Protein AF-A0A2G9T7V2-F1 (afdb_monomer_lite)

InterPro domains:
  IPR035940 CAP superfamily [G3DSA:3.40.33.10] (17-76)
  IPR035940 CAP superfamily [SSF55797] (8-76)

Structure (mmCIF, N/CA/C/O backbone):
data_AF-A0A2G9T7V2-F1
#
_entry.id   AF-A0A2G9T7V2-F1
#
loop_
_atom_site.group_PDB
_atom_site.id
_atom_site.type_symbol
_atom_site.label_atom_id
_atom_site.label_alt_id
_atom_site.label_comp_id
_atom_site.label_asym_id
_atom_site.label_entity_id
_atom_site.label_seq_id
_atom_site.pdbx_PDB_ins_code
_atom_site.Cartn_x
_atom_site.Cartn_y
_atom_site.Cartn_z
_atom_site.occupancy
_atom_site.B_iso_or_equiv
_atom_site.auth_seq_id
_atom_site.auth_comp_id
_atom_site.auth_asym_id
_atom_site.auth_atom_id
_atom_site.pdbx_PDB_model_num
ATOM 1 N N . MET A 1 1 ? 14.477 -45.465 -6.610 1.00 60.31 1 MET A N 1
ATOM 2 C CA . MET A 1 1 ? 13.573 -44.832 -5.619 1.00 60.31 1 MET A CA 1
ATOM 3 C C . MET A 1 1 ? 14.255 -43.659 -4.920 1.00 60.31 1 MET A C 1
ATOM 5 O O . MET A 1 1 ? 13.719 -42.565 -4.964 1.00 60.31 1 MET A O 1
ATOM 9 N N . LEU A 1 2 ? 15.456 -43.825 -4.350 1.00 57.16 2 LEU A N 1
ATOM 10 C CA . LEU A 1 2 ? 16.189 -42.712 -3.719 1.00 57.16 2 LEU A CA 1
ATOM 11 C C . LEU A 1 2 ? 16.631 -41.626 -4.727 1.00 57.16 2 LEU A C 1
ATOM 13 O O . LEU A 1 2 ? 16.515 -40.440 -4.452 1.00 57.16 2 LEU A O 1
ATOM 17 N N . THR A 1 3 ? 17.044 -42.033 -5.930 1.00 58.19 3 THR A N 1
ATOM 18 C CA . THR A 1 3 ? 17.514 -41.150 -7.018 1.00 58.19 3 THR A CA 1
ATOM 19 C C . THR A 1 3 ? 16.413 -40.342 -7.707 1.00 58.19 3 THR A C 1
ATOM 21 O O . THR A 1 3 ? 16.667 -39.272 -8.246 1.00 58.19 3 THR A O 1
ATOM 24 N N . THR A 1 4 ? 15.178 -40.842 -7.702 1.00 59.56 4 THR A N 1
ATO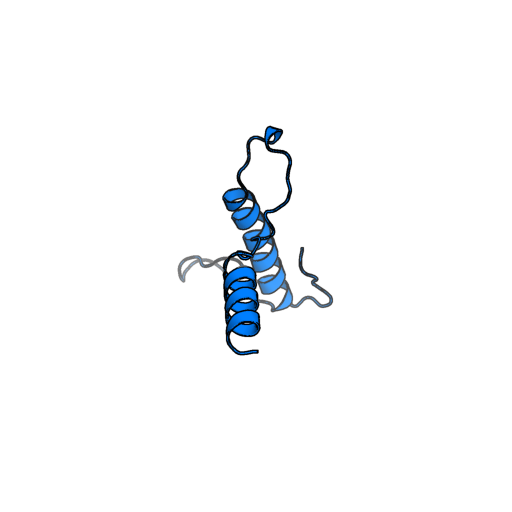M 25 C CA . THR A 1 4 ? 14.018 -40.146 -8.279 1.00 59.56 4 THR A CA 1
ATOM 26 C C . THR A 1 4 ? 13.490 -39.079 -7.327 1.00 59.56 4 THR A C 1
ATOM 28 O O . THR A 1 4 ? 13.069 -38.012 -7.765 1.00 59.56 4 THR A O 1
ATOM 31 N N . VAL A 1 5 ? 13.559 -39.344 -6.018 1.00 65.06 5 VAL A N 1
ATOM 32 C CA . VAL A 1 5 ? 13.160 -38.389 -4.976 1.00 65.06 5 VAL A CA 1
ATOM 33 C C . VAL A 1 5 ? 14.132 -37.210 -4.925 1.00 65.06 5 VAL A C 1
ATOM 35 O O . VAL A 1 5 ? 13.695 -36.065 -4.858 1.00 65.06 5 VAL A O 1
ATOM 38 N N . THR A 1 6 ? 15.440 -37.455 -5.041 1.00 64.50 6 THR A N 1
ATOM 39 C CA . THR A 1 6 ? 16.442 -36.378 -5.063 1.00 64.50 6 THR A CA 1
ATOM 40 C C . THR A 1 6 ? 16.298 -35.462 -6.278 1.00 64.50 6 THR A C 1
ATOM 42 O O . THR A 1 6 ? 16.404 -34.248 -6.129 1.00 64.50 6 THR A O 1
ATOM 45 N N . PHE A 1 7 ? 15.993 -36.009 -7.460 1.00 65.00 7 PHE A N 1
ATOM 46 C CA . PHE A 1 7 ? 15.783 -35.220 -8.680 1.00 65.00 7 PHE A CA 1
ATOM 47 C C . PHE A 1 7 ? 14.534 -34.328 -8.594 1.00 65.00 7 PHE A C 1
ATOM 49 O O . PHE A 1 7 ? 14.569 -33.170 -9.003 1.00 65.00 7 PHE A O 1
ATOM 56 N N . ALA A 1 8 ? 13.446 -34.841 -8.008 1.00 63.59 8 ALA A N 1
ATOM 57 C CA . ALA A 1 8 ? 12.215 -34.081 -7.792 1.00 63.59 8 ALA A CA 1
ATOM 58 C C . ALA A 1 8 ? 12.399 -32.942 -6.772 1.00 63.59 8 ALA A C 1
ATOM 60 O O . ALA A 1 8 ? 11.896 -31.840 -6.983 1.00 63.59 8 ALA A O 1
ATOM 61 N N . VAL A 1 9 ? 13.159 -33.182 -5.698 1.00 65.38 9 VAL A N 1
ATOM 62 C CA . VAL A 1 9 ? 13.492 -32.154 -4.697 1.00 65.38 9 VAL A CA 1
ATOM 63 C C . VAL A 1 9 ? 14.378 -31.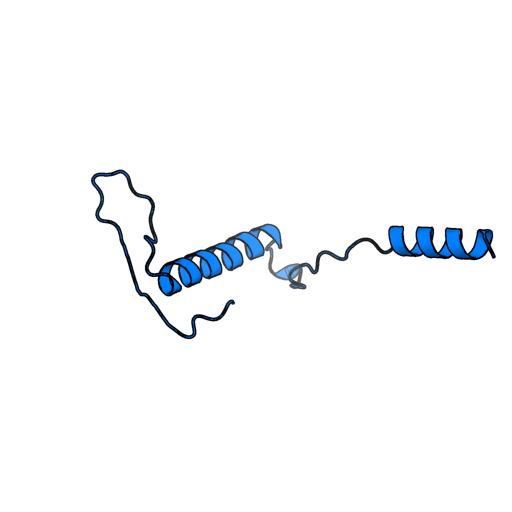066 -5.306 1.00 65.38 9 VAL A C 1
ATOM 65 O O . VAL A 1 9 ? 14.097 -29.885 -5.118 1.00 65.38 9 VAL A O 1
ATOM 68 N N . LEU A 1 10 ? 15.389 -31.441 -6.098 1.00 60.12 10 LEU A N 1
ATOM 69 C CA . LEU A 1 10 ? 16.219 -30.490 -6.845 1.00 60.12 10 LEU A CA 1
ATOM 70 C C . LEU A 1 10 ? 15.380 -29.642 -7.808 1.00 60.12 10 LEU A C 1
ATOM 72 O O . LEU A 1 10 ? 15.509 -28.425 -7.780 1.00 60.12 10 LEU A O 1
ATOM 76 N N . LEU A 1 11 ? 14.477 -30.244 -8.590 1.00 60.38 11 LEU A N 1
ATOM 77 C CA . LEU A 1 11 ? 13.601 -29.513 -9.515 1.00 60.38 11 LEU A CA 1
ATOM 78 C C . LEU A 1 11 ? 12.673 -28.523 -8.786 1.00 60.38 11 LEU A C 1
ATOM 80 O O . LEU A 1 11 ? 12.526 -27.389 -9.234 1.00 60.38 11 LEU A O 1
ATOM 84 N N . ALA A 1 12 ? 12.114 -28.909 -7.635 1.00 60.66 12 ALA A N 1
ATOM 85 C CA . ALA A 1 12 ? 11.294 -28.027 -6.801 1.00 60.66 12 ALA A CA 1
ATOM 86 C C . ALA A 1 12 ? 12.092 -26.861 -6.180 1.00 60.66 12 ALA A C 1
ATOM 88 O O . ALA A 1 12 ? 11.545 -25.776 -6.006 1.00 60.66 12 ALA A O 1
ATOM 89 N N . LEU A 1 13 ? 13.385 -27.057 -5.895 1.00 55.59 13 LEU A N 1
ATOM 90 C CA . LEU A 1 13 ? 14.306 -25.998 -5.458 1.00 55.59 13 LEU A CA 1
ATOM 91 C C . LEU A 1 13 ? 14.698 -25.042 -6.604 1.00 55.59 13 LEU A C 1
ATOM 93 O O . LEU A 1 13 ? 14.959 -23.870 -6.336 1.00 55.59 13 LEU A O 1
ATOM 97 N N . VAL A 1 14 ? 14.723 -25.505 -7.867 1.00 55.31 14 VAL A N 1
ATOM 98 C CA . VAL A 1 14 ? 15.006 -24.654 -9.049 1.00 55.31 14 VAL A CA 1
ATOM 99 C C . VAL A 1 14 ? 13.763 -23.901 -9.539 1.00 55.31 14 VAL A C 1
ATOM 101 O O . VAL A 1 14 ? 13.901 -22.838 -10.149 1.00 55.31 14 VAL A O 1
ATOM 104 N N . CYS A 1 15 ? 12.552 -24.382 -9.226 1.00 48.59 15 CYS A N 1
ATOM 105 C CA . CYS A 1 15 ? 11.296 -23.630 -9.342 1.00 48.59 15 CYS A CA 1
ATOM 106 C C . CYS A 1 15 ? 11.251 -22.508 -8.295 1.00 48.59 15 CYS A C 1
ATOM 108 O O . CYS A 1 15 ? 10.438 -22.485 -7.374 1.00 48.59 15 CYS A O 1
ATOM 110 N N . SER A 1 16 ? 12.190 -21.582 -8.445 1.00 49.28 16 SER A N 1
ATOM 111 C CA . SER A 1 16 ? 12.320 -20.361 -7.682 1.00 49.28 16 SER A CA 1
ATOM 112 C C . SER A 1 16 ? 10.964 -19.689 -7.629 1.00 49.28 16 SER A C 1
ATOM 114 O O . SER A 1 16 ? 10.349 -19.458 -8.668 1.00 49.28 16 SER A O 1
ATOM 116 N N . HIS A 1 17 ? 10.524 -19.409 -6.405 1.00 53.38 17 HIS A N 1
ATOM 117 C CA . HIS A 1 17 ? 9.492 -18.450 -6.061 1.00 53.38 17 HIS A CA 1
ATOM 118 C C . HIS A 1 17 ? 9.435 -17.353 -7.126 1.00 53.38 17 HIS A C 1
ATOM 120 O O . HIS A 1 17 ? 10.253 -16.431 -7.125 1.00 53.38 17 HIS A O 1
ATOM 126 N N . ALA A 1 18 ? 8.490 -17.472 -8.059 1.00 52.38 18 ALA A N 1
ATOM 127 C CA . ALA A 1 18 ? 8.077 -16.330 -8.835 1.00 52.38 18 ALA A CA 1
ATOM 128 C C . ALA A 1 18 ? 7.519 -15.381 -7.780 1.00 52.38 18 ALA A C 1
ATOM 130 O O . ALA A 1 18 ? 6.407 -15.575 -7.287 1.00 52.38 18 ALA A O 1
ATOM 131 N N . ASN A 1 19 ? 8.328 -14.409 -7.352 1.00 55.88 19 ASN A N 1
ATOM 132 C CA . ASN A 1 19 ? 7.766 -13.198 -6.794 1.00 55.88 19 ASN A CA 1
ATOM 133 C C . ASN A 1 19 ? 6.763 -12.781 -7.860 1.00 55.88 19 ASN A C 1
ATOM 135 O O . ASN A 1 19 ? 7.158 -12.542 -9.001 1.00 55.88 19 ASN A O 1
ATOM 139 N N . ALA A 1 20 ? 5.472 -12.877 -7.547 1.00 58.81 20 ALA A N 1
ATOM 140 C CA . ALA A 1 20 ? 4.448 -12.360 -8.424 1.00 58.81 20 ALA A CA 1
ATOM 141 C C . ALA A 1 20 ? 4.667 -10.848 -8.423 1.00 58.81 20 ALA A C 1
ATOM 143 O O . ALA A 1 20 ? 4.137 -10.118 -7.587 1.00 58.81 20 ALA A O 1
ATOM 144 N N . ASP A 1 21 ? 5.568 -10.420 -9.299 1.00 73.06 21 ASP A N 1
ATOM 145 C CA . ASP A 1 21 ? 5.752 -9.054 -9.728 1.00 73.06 21 ASP A CA 1
ATOM 146 C C . ASP A 1 21 ? 4.369 -8.499 -10.098 1.00 73.06 21 ASP A C 1
ATOM 148 O O . ASP A 1 21 ? 3.427 -9.239 -10.392 1.00 73.06 21 ASP A O 1
ATOM 152 N N . PHE A 1 22 ? 4.209 -7.182 -10.123 1.00 89.25 22 PHE A N 1
ATOM 153 C CA . PHE A 1 22 ? 2.929 -6.533 -10.426 1.00 89.25 22 PHE A CA 1
ATOM 154 C C . PHE A 1 22 ? 2.458 -6.783 -11.875 1.00 89.25 22 PHE A C 1
ATOM 156 O O . PHE A 1 22 ? 1.472 -6.185 -12.306 1.00 89.25 22 PHE A O 1
ATOM 163 N N . CYS A 1 23 ? 3.174 -7.616 -12.645 1.00 90.81 23 CYS A N 1
ATOM 164 C CA . CYS A 1 23 ? 2.895 -8.018 -14.026 1.00 90.81 23 CYS A CA 1
ATOM 165 C C . CYS A 1 23 ? 2.599 -6.835 -14.959 1.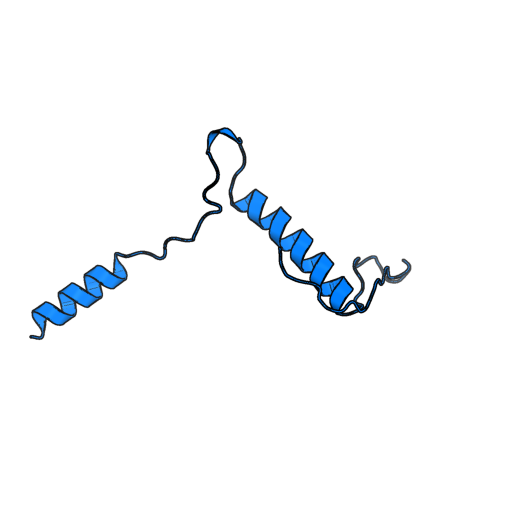00 90.81 23 CYS A C 1
ATOM 167 O O . CYS A 1 23 ? 1.863 -6.952 -15.938 1.00 90.81 23 CYS A O 1
ATOM 169 N N . CYS A 1 24 ? 3.165 -5.672 -14.651 1.00 90.94 24 CYS A N 1
ATOM 170 C CA . CYS A 1 24 ? 2.901 -4.448 -15.379 1.00 90.94 24 CYS A CA 1
ATOM 171 C C . CYS A 1 24 ? 3.802 -4.339 -16.620 1.00 90.94 24 CYS A C 1
ATOM 173 O O . CYS A 1 24 ? 4.976 -4.718 -16.560 1.00 90.94 24 CYS A O 1
ATOM 175 N N . PRO A 1 25 ? 3.310 -3.753 -17.730 1.00 92.81 25 PRO A N 1
ATOM 176 C CA . PRO A 1 25 ? 4.139 -3.493 -18.899 1.00 92.81 25 PRO A CA 1
ATOM 177 C C . PRO A 1 25 ? 5.374 -2.655 -18.554 1.00 92.81 25 PRO A C 1
ATOM 179 O O . PRO A 1 25 ? 5.288 -1.638 -17.858 1.00 92.81 25 PRO A O 1
ATOM 182 N N . LYS A 1 26 ? 6.529 -3.045 -19.105 1.00 84.94 26 LYS A N 1
ATOM 183 C CA . LYS A 1 26 ? 7.801 -2.329 -18.906 1.00 84.94 26 LYS A CA 1
ATOM 184 C C . LYS A 1 26 ? 7.795 -0.916 -19.506 1.00 84.94 26 LYS A C 1
ATOM 186 O O . LYS A 1 26 ? 8.573 -0.072 -19.080 1.00 84.94 26 LYS A O 1
ATOM 191 N N . THR A 1 27 ? 6.891 -0.639 -20.446 1.00 93.62 27 THR A N 1
ATOM 192 C CA . THR A 1 27 ? 6.709 0.674 -21.090 1.00 93.62 27 THR A CA 1
ATOM 193 C C . THR A 1 27 ? 6.157 1.748 -20.155 1.00 93.62 27 THR A C 1
ATOM 195 O O . THR A 1 27 ? 6.222 2.926 -20.485 1.00 93.62 27 THR A O 1
ATOM 198 N N . LEU A 1 28 ? 5.645 1.369 -18.980 1.00 93.62 28 LEU A N 1
ATOM 199 C CA . LEU A 1 28 ? 5.120 2.311 -17.988 1.00 93.62 28 LEU A CA 1
ATOM 200 C C . LEU A 1 28 ? 6.215 3.065 -17.216 1.00 93.62 28 LEU A C 1
ATOM 202 O O . LEU A 1 28 ? 5.885 3.843 -16.327 1.00 93.62 28 LEU A O 1
ATOM 206 N N . SER A 1 29 ? 7.498 2.817 -17.510 1.00 92.69 29 SER A N 1
ATOM 207 C CA . SER A 1 29 ? 8.647 3.503 -16.896 1.00 92.69 29 SER A CA 1
ATOM 208 C C . SER A 1 29 ? 8.602 3.538 -15.361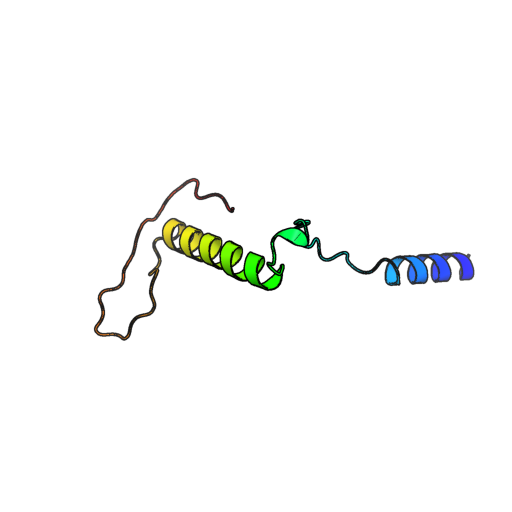 1.00 92.69 29 SER A C 1
ATOM 210 O O . SER A 1 29 ? 9.046 4.491 -14.728 1.00 92.69 29 SER A O 1
ATOM 212 N N . GLN A 1 30 ? 8.061 2.479 -14.752 1.00 94.38 30 GLN A N 1
ATOM 213 C CA . GLN A 1 30 ? 7.919 2.337 -13.306 1.00 94.38 30 GLN A CA 1
ATOM 214 C C . GLN A 1 30 ? 8.309 0.922 -12.880 1.00 94.38 30 GLN A C 1
ATOM 216 O O . GLN A 1 30 ? 7.925 -0.062 -13.522 1.00 94.38 30 GLN A O 1
ATOM 221 N N . THR A 1 31 ? 9.049 0.829 -11.778 1.00 93.56 31 THR A N 1
ATOM 222 C CA . THR A 1 31 ? 9.471 -0.431 -11.165 1.00 93.56 31 THR A CA 1
ATOM 223 C C . THR A 1 31 ? 8.417 -0.967 -10.202 1.00 93.56 31 THR A C 1
ATOM 225 O O . THR A 1 31 ? 7.604 -0.230 -9.638 1.00 93.56 31 THR A O 1
ATOM 228 N N . ASP A 1 32 ? 8.472 -2.268 -9.957 1.00 94.31 32 ASP A N 1
ATOM 229 C CA . ASP A 1 32 ? 7.602 -2.932 -8.988 1.00 94.31 32 ASP A CA 1
ATOM 230 C C . ASP A 1 32 ? 7.893 -2.525 -7.546 1.00 94.31 32 ASP A C 1
ATOM 232 O O . ASP A 1 32 ? 6.980 -2.468 -6.726 1.00 94.31 32 ASP A O 1
ATOM 236 N N . SER A 1 33 ? 9.130 -2.121 -7.245 1.00 94.62 33 SER A N 1
ATOM 237 C CA . SER A 1 33 ? 9.465 -1.511 -5.956 1.00 94.62 33 SER A CA 1
ATOM 238 C C . SER A 1 33 ? 8.654 -0.238 -5.701 1.00 94.62 33 SER A C 1
ATOM 240 O O . SER A 1 33 ? 8.089 -0.068 -4.623 1.00 94.62 33 SER A O 1
ATOM 242 N N . THR A 1 34 ? 8.521 0.626 -6.708 1.00 95.94 34 THR A N 1
ATOM 243 C CA . THR A 1 34 ? 7.720 1.848 -6.611 1.00 95.94 34 THR A CA 1
ATOM 244 C C . THR A 1 34 ? 6.230 1.525 -6.502 1.00 95.94 34 THR A C 1
ATOM 246 O O . THR A 1 34 ? 5.544 2.086 -5.647 1.00 95.94 34 THR A O 1
ATOM 249 N N . ARG A 1 35 ? 5.725 0.559 -7.286 1.00 96.62 35 ARG A N 1
ATOM 250 C CA . ARG A 1 35 ? 4.336 0.068 -7.160 1.00 96.62 35 ARG A CA 1
ATOM 251 C C . ARG A 1 35 ? 4.038 -0.442 -5.755 1.00 96.62 35 ARG A C 1
ATOM 253 O O . ARG A 1 35 ? 2.997 -0.109 -5.193 1.00 96.62 35 ARG A O 1
ATOM 260 N N . LYS A 1 36 ? 4.974 -1.192 -5.172 1.00 96.00 36 LYS A N 1
ATOM 2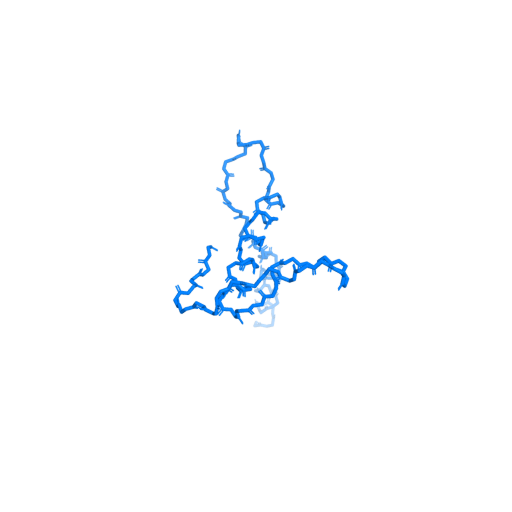61 C CA . LYS A 1 36 ? 4.875 -1.709 -3.809 1.00 96.00 36 LYS A CA 1
ATOM 262 C C . LYS A 1 36 ? 4.788 -0.595 -2.777 1.00 96.00 36 LYS A C 1
ATOM 264 O O . LYS A 1 36 ? 3.907 -0.662 -1.928 1.00 96.00 36 LYS A O 1
ATOM 269 N N . ILE A 1 37 ? 5.623 0.440 -2.878 1.00 97.06 37 ILE A N 1
ATOM 270 C CA . ILE A 1 37 ? 5.555 1.601 -1.974 1.00 97.06 37 ILE A CA 1
ATOM 271 C C . ILE A 1 37 ? 4.158 2.225 -2.012 1.00 97.06 37 ILE A C 1
ATOM 273 O O . ILE A 1 37 ? 3.559 2.452 -0.961 1.00 97.06 37 ILE A O 1
ATOM 277 N N . PHE A 1 38 ? 3.610 2.453 -3.208 1.00 97.94 38 PHE A N 1
ATOM 278 C CA . PHE A 1 38 ? 2.269 3.014 -3.338 1.00 97.94 38 PHE A CA 1
ATOM 279 C C . PHE A 1 38 ? 1.198 2.090 -2.759 1.00 97.94 38 PHE A C 1
ATOM 281 O O . PHE A 1 38 ? 0.391 2.541 -1.945 1.00 97.94 38 PHE A O 1
ATOM 288 N N . LEU A 1 39 ? 1.179 0.812 -3.142 1.00 97.56 39 LEU A N 1
ATOM 289 C CA . LEU A 1 39 ? 0.145 -0.120 -2.693 1.00 97.56 39 LEU A CA 1
ATOM 290 C C . LEU A 1 39 ? 0.195 -0.346 -1.175 1.00 97.56 39 LEU A C 1
ATOM 292 O O . LEU A 1 39 ? -0.845 -0.352 -0.511 1.00 97.56 39 LEU A O 1
ATOM 296 N N . ASP A 1 40 ? 1.395 -0.484 -0.615 1.00 97.50 40 ASP A N 1
ATOM 297 C CA . ASP A 1 40 ? 1.591 -0.670 0.821 1.00 97.50 40 ASP A CA 1
ATOM 298 C C . ASP A 1 40 ? 1.187 0.585 1.599 1.00 97.50 40 ASP A C 1
ATOM 300 O O . ASP A 1 40 ? 0.508 0.466 2.620 1.00 97.50 40 ASP A O 1
ATOM 304 N N . PHE A 1 41 ? 1.523 1.782 1.104 1.00 97.50 41 PHE A N 1
ATOM 305 C CA . PHE A 1 41 ? 1.095 3.041 1.717 1.00 97.50 41 PHE A CA 1
ATOM 306 C C . PHE A 1 41 ? -0.433 3.154 1.774 1.00 97.50 41 PHE A C 1
ATOM 308 O O . PHE A 1 41 ? -0.992 3.413 2.842 1.00 97.50 41 PHE A O 1
ATOM 315 N N . HIS A 1 42 ? -1.128 2.898 0.659 1.00 98.31 42 HIS A N 1
ATOM 316 C CA . HIS A 1 42 ? -2.593 2.945 0.643 1.00 98.31 42 HIS A CA 1
ATOM 317 C C . HIS A 1 42 ? -3.193 1.934 1.624 1.00 98.31 42 HIS A C 1
ATOM 319 O O . HIS A 1 42 ? -4.110 2.263 2.377 1.00 98.31 42 HIS A O 1
ATOM 325 N N . ASN A 1 43 ? -2.660 0.711 1.651 1.00 98.44 43 ASN A N 1
ATOM 326 C CA . ASN A 1 43 ? -3.155 -0.340 2.532 1.00 98.44 43 ASN A CA 1
ATOM 327 C C . ASN A 1 43 ? -2.833 -0.089 4.019 1.00 98.44 43 ASN A C 1
ATOM 329 O O . ASN A 1 43 ? -3.638 -0.456 4.878 1.00 98.44 43 ASN A O 1
ATOM 333 N N . ASP A 1 44 ? -1.717 0.566 4.355 1.00 97.44 44 ASP A N 1
ATOM 334 C CA . ASP A 1 44 ? -1.426 1.014 5.726 1.00 97.44 44 ASP A CA 1
ATOM 335 C C . ASP A 1 44 ? -2.403 2.097 6.185 1.00 97.44 44 ASP A C 1
ATOM 337 O O . ASP A 1 44 ? -3.000 1.966 7.255 1.00 97.44 44 ASP A O 1
ATOM 341 N N . VAL A 1 45 ? -2.637 3.119 5.357 1.00 97.00 45 VAL A N 1
ATOM 342 C CA . VAL A 1 45 ? -3.613 4.175 5.659 1.00 97.00 45 VAL A CA 1
ATOM 343 C C . VAL A 1 45 ? -5.006 3.574 5.852 1.00 97.00 45 VAL A C 1
ATOM 345 O O . VAL A 1 45 ? -5.635 3.822 6.879 1.00 97.00 45 VAL A O 1
ATOM 348 N N . ARG A 1 46 ? -5.469 2.716 4.930 1.00 98.19 46 ARG A N 1
ATOM 349 C CA . ARG A 1 46 ? -6.768 2.024 5.045 1.00 98.19 46 ARG A CA 1
ATOM 350 C C . ARG A 1 46 ? -6.876 1.226 6.342 1.00 98.19 46 ARG A C 1
ATOM 352 O O . ARG A 1 46 ? -7.876 1.348 7.046 1.00 98.19 46 ARG A O 1
ATOM 359 N N . ARG A 1 47 ? -5.840 0.459 6.698 1.00 98.06 47 ARG A N 1
ATOM 360 C CA . ARG A 1 47 ? -5.801 -0.309 7.953 1.00 98.06 47 ARG A CA 1
ATOM 361 C C . ARG A 1 47 ? -5.874 0.599 9.180 1.00 98.06 47 ARG A C 1
ATOM 363 O O . ARG A 1 47 ? -6.651 0.314 10.087 1.00 98.06 47 ARG A O 1
ATOM 370 N N . LYS A 1 48 ? -5.100 1.686 9.217 1.00 97.06 48 LYS A N 1
ATOM 371 C CA . LYS A 1 48 ? -5.132 2.638 10.337 1.00 97.06 48 LYS A CA 1
ATOM 372 C C . LYS A 1 48 ? -6.518 3.260 10.502 1.00 97.06 48 LYS A C 1
ATOM 374 O O . LYS A 1 48 ? -6.989 3.343 11.630 1.00 97.06 48 LYS A O 1
ATOM 379 N N . ILE A 1 49 ? -7.197 3.610 9.405 1.00 97.69 49 ILE A N 1
ATOM 380 C CA . ILE A 1 49 ? -8.586 4.102 9.443 1.00 97.69 49 ILE A CA 1
ATOM 381 C C . ILE A 1 49 ? -9.533 3.020 9.976 1.00 97.69 49 ILE A C 1
ATOM 383 O O . ILE A 1 49 ? -10.338 3.292 10.862 1.00 97.69 49 ILE A O 1
ATOM 387 N N . ALA A 1 50 ? -9.427 1.783 9.482 1.00 98.44 50 ALA A N 1
ATOM 388 C CA . ALA A 1 50 ? -10.269 0.676 9.944 1.00 98.44 50 ALA A CA 1
ATOM 389 C C . ALA A 1 50 ? -10.178 0.481 11.467 1.00 98.44 50 ALA A C 1
ATOM 391 O O . ALA A 1 50 ? -11.189 0.254 12.126 1.00 98.44 50 ALA A O 1
ATOM 392 N N . LEU A 1 51 ? -8.971 0.642 12.017 1.00 97.50 51 LEU A N 1
ATOM 393 C CA . LEU A 1 51 ? -8.665 0.473 13.437 1.00 97.50 51 LEU A CA 1
ATOM 394 C C . LEU A 1 51 ? -8.822 1.752 14.280 1.00 97.50 51 LEU A C 1
ATOM 396 O O . LEU A 1 51 ? -8.601 1.692 15.487 1.00 97.50 51 LEU A O 1
ATOM 400 N N . GLY A 1 52 ? -9.152 2.906 13.688 1.00 95.88 52 GLY A N 1
ATOM 401 C CA . GLY A 1 52 ? -9.218 4.178 14.421 1.00 95.88 52 GLY A CA 1
ATOM 402 C C . GLY A 1 52 ? -7.861 4.647 14.969 1.00 95.88 52 GLY A C 1
ATOM 403 O O . GLY A 1 52 ? -7.782 5.212 16.059 1.00 95.88 52 GLY A O 1
ATOM 404 N N . GLN A 1 53 ? -6.770 4.383 14.249 1.00 94.38 53 GLN A N 1
ATOM 405 C CA . GLN A 1 53 ? -5.405 4.744 14.643 1.00 94.38 53 GLN A CA 1
ATOM 406 C C . GLN A 1 53 ? -4.978 6.105 14.072 1.00 94.38 53 GLN A C 1
ATOM 408 O O . GLN A 1 53 ? -5.543 6.609 13.102 1.00 94.38 53 GLN A O 1
ATOM 413 N N . SER A 1 54 ? -3.932 6.699 14.659 1.00 92.44 54 SER A N 1
ATOM 414 C CA . SER A 1 54 ? -3.337 7.932 14.128 1.00 92.44 54 SER A CA 1
ATOM 415 C C . SER A 1 54 ? -2.706 7.675 12.761 1.00 92.44 54 SER A C 1
ATOM 417 O O . SER A 1 54 ? -1.848 6.802 12.619 1.00 92.44 54 SER A O 1
ATOM 419 N N . LEU A 1 55 ? -3.098 8.463 11.762 1.00 90.75 55 LEU A N 1
ATOM 420 C CA . LEU A 1 55 ? -2.567 8.370 10.399 1.00 90.75 55 LEU A CA 1
ATOM 421 C C . LEU A 1 55 ? -1.141 8.904 10.305 1.00 90.75 55 LEU A C 1
ATOM 423 O O . LEU A 1 55 ? -0.319 8.385 9.552 1.00 90.75 55 LEU A O 1
ATOM 427 N N . LEU A 1 56 ? -0.856 9.928 11.103 1.00 86.62 56 LEU A N 1
ATOM 428 C CA . LEU A 1 56 ? 0.395 10.665 11.088 1.00 86.62 56 LEU A CA 1
ATOM 429 C C . LEU A 1 56 ? 1.098 10.480 12.432 1.00 86.62 56 LEU A C 1
ATOM 431 O O . LEU A 1 56 ? 0.454 10.449 13.485 1.00 86.62 56 LEU A O 1
ATOM 435 N N . ASN A 1 57 ? 2.422 10.361 12.381 1.00 75.00 57 ASN A N 1
ATOM 436 C CA . ASN A 1 57 ? 3.285 10.372 13.557 1.00 75.00 57 ASN A CA 1
ATOM 437 C C . ASN A 1 57 ? 4.031 11.708 13.611 1.00 75.00 57 ASN A C 1
ATOM 439 O O . ASN A 1 57 ? 5.229 11.783 13.351 1.00 75.00 57 ASN A O 1
ATOM 443 N N . PHE A 1 58 ? 3.291 12.789 13.850 1.00 71.50 58 PHE A N 1
ATOM 444 C CA . PHE A 1 58 ? 3.904 14.086 14.104 1.00 71.50 58 PHE A CA 1
ATOM 445 C C . PHE A 1 58 ? 4.351 14.182 15.568 1.00 71.50 58 PHE A C 1
ATOM 447 O O . PHE A 1 58 ? 3.789 13.519 16.440 1.00 71.50 58 PHE A O 1
ATOM 454 N N . THR A 1 59 ? 5.373 15.004 15.831 1.00 59.03 59 THR A N 1
ATOM 455 C CA . THR A 1 59 ? 5.921 15.249 17.175 1.00 59.03 59 THR A CA 1
ATOM 456 C C . THR A 1 59 ? 4.818 15.583 18.182 1.00 59.03 59 THR A C 1
ATOM 458 O O . THR A 1 59 ? 3.775 16.114 17.813 1.00 59.03 59 THR A O 1
ATOM 461 N N . ALA A 1 60 ? 5.055 15.304 19.469 1.00 61.19 60 ALA A N 1
ATOM 462 C CA . ALA A 1 60 ? 4.058 15.318 20.553 1.00 61.19 60 ALA A CA 1
ATOM 463 C C . ALA A 1 60 ? 3.186 16.590 20.696 1.00 61.19 60 ALA A C 1
ATOM 465 O O . ALA A 1 60 ? 2.198 16.565 21.425 1.00 61.19 60 ALA A O 1
ATOM 466 N N . LYS A 1 61 ? 3.529 17.694 20.016 1.00 63.62 61 LYS A N 1
ATOM 467 C CA . LYS A 1 61 ? 2.746 18.940 19.978 1.00 63.62 61 LYS A CA 1
ATOM 468 C C . LYS A 1 61 ? 1.728 19.021 18.836 1.00 63.62 61 LYS A C 1
ATOM 470 O O . LYS A 1 61 ? 0.858 19.886 18.868 1.00 63.62 61 LYS A O 1
ATOM 475 N N . ALA A 1 62 ? 1.825 18.164 17.827 1.00 64.75 62 ALA A N 1
ATOM 476 C CA . ALA A 1 62 ? 0.892 18.148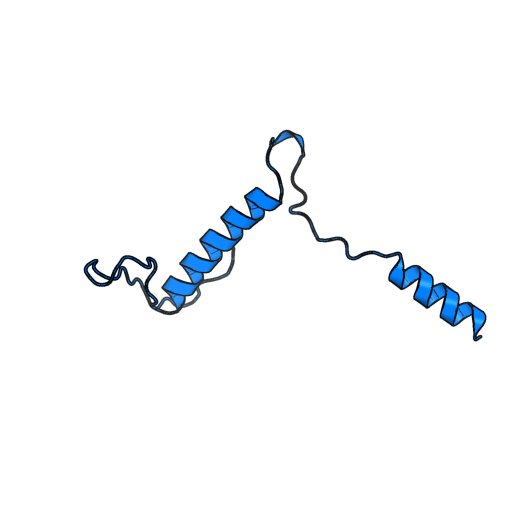 16.713 1.00 64.75 62 ALA A CA 1
ATOM 477 C C . ALA A 1 62 ? -0.340 17.300 17.047 1.00 64.75 62 ALA A C 1
ATOM 479 O O . ALA A 1 62 ? -0.253 16.225 17.644 1.00 64.75 62 ALA A O 1
ATOM 480 N N . LYS A 1 63 ? -1.513 17.787 16.637 1.00 71.19 63 LYS A N 1
ATOM 481 C CA . LYS A 1 63 ? -2.782 17.085 16.830 1.00 71.19 63 LYS A CA 1
ATOM 482 C C . LYS A 1 63 ? -2.749 15.755 16.069 1.00 71.19 63 LYS A C 1
ATOM 484 O O . LYS A 1 63 ? -2.510 15.737 14.863 1.00 71.19 63 LYS A O 1
ATOM 489 N N . LYS A 1 64 ? -3.008 14.646 16.770 1.00 81.19 64 LYS A N 1
ATOM 490 C CA . LYS A 1 64 ? -3.173 13.328 16.139 1.00 81.19 64 LYS A CA 1
ATOM 491 C C . LYS A 1 64 ? -4.346 13.389 15.161 1.00 81.19 64 LYS A C 1
ATOM 493 O O . LYS A 1 64 ? -5.439 13.814 15.535 1.00 81.19 64 LYS A O 1
ATOM 498 N N . VAL A 1 65 ? -4.116 12.960 13.923 1.00 87.06 65 VAL A N 1
ATOM 499 C CA . VAL A 1 65 ? -5.173 12.829 12.914 1.00 87.06 65 VAL A CA 1
ATOM 500 C C . VAL A 1 65 ? -5.674 11.396 12.967 1.00 87.06 65 VAL A C 1
ATOM 502 O O . VAL A 1 65 ? -4.989 10.484 12.510 1.00 87.06 65 VAL A O 1
ATOM 505 N N . ILE A 1 66 ? -6.843 11.209 13.571 1.00 93.00 66 ILE A N 1
ATOM 506 C CA . ILE A 1 66 ? -7.493 9.909 13.737 1.00 93.00 66 ILE A CA 1
ATOM 507 C C . ILE A 1 66 ? -8.795 9.939 12.942 1.00 93.00 66 ILE A C 1
ATOM 509 O O . ILE A 1 66 ? -9.615 10.833 13.141 1.00 93.00 66 ILE A O 1
ATOM 513 N N . LEU A 1 67 ? -8.968 8.967 12.049 1.00 94.12 67 LEU A N 1
ATOM 514 C CA . LEU A 1 67 ? -10.205 8.720 11.309 1.00 94.12 67 LEU A CA 1
ATOM 515 C C . LEU A 1 67 ? -10.668 7.285 11.601 1.00 94.12 67 LEU A C 1
ATOM 517 O O . LEU A 1 67 ? -9.824 6.408 11.779 1.00 94.12 67 LEU A O 1
ATOM 521 N N . GLY A 1 68 ? -11.982 7.046 11.612 1.00 94.69 68 GLY A N 1
ATOM 522 C CA . GLY A 1 68 ? -12.580 5.735 11.904 1.00 94.69 68 GLY A CA 1
ATOM 523 C C . GLY A 1 68 ? -13.003 5.537 13.373 1.00 94.69 68 GLY A C 1
ATOM 524 O O . GLY A 1 68 ? -13.132 6.529 14.093 1.00 94.69 68 GLY A O 1
ATOM 525 N N . PRO A 1 69 ? -13.238 4.283 13.826 1.00 97.19 69 PRO A N 1
ATOM 526 C CA . PRO A 1 69 ? -13.054 3.027 13.085 1.00 97.19 69 PRO A CA 1
ATOM 527 C C . PRO A 1 69 ? -14.022 2.887 11.902 1.00 97.19 69 PRO A C 1
ATOM 529 O O . PRO A 1 69 ? -15.062 3.540 11.853 1.00 97.19 69 PRO A O 1
ATOM 532 N N . ALA A 1 70 ? -13.677 2.026 10.945 1.00 98.44 70 ALA A N 1
ATOM 533 C CA . ALA A 1 70 ? -14.499 1.756 9.767 1.00 98.44 70 ALA A CA 1
ATOM 534 C C . ALA A 1 70 ? -14.664 0.247 9.554 1.00 98.44 70 ALA A C 1
ATOM 536 O O . ALA A 1 70 ? -13.687 -0.501 9.550 1.00 98.44 70 ALA A O 1
ATOM 537 N N . GLN A 1 71 ? -15.905 -0.193 9.347 1.00 97.94 71 GLN A N 1
ATOM 538 C CA . GLN A 1 71 ? -16.215 -1.573 8.973 1.00 97.94 71 GLN A CA 1
ATOM 539 C C . GLN A 1 71 ? -16.050 -1.761 7.460 1.00 97.94 71 GLN A C 1
ATOM 541 O O . GLN A 1 71 ? -16.134 -0.801 6.696 1.00 97.94 71 GLN A O 1
ATOM 546 N N . ASN A 1 72 ? -15.827 -3.005 7.026 1.00 98.19 72 ASN A N 1
ATOM 547 C CA . ASN A 1 72 ? -15.731 -3.373 5.606 1.00 98.19 72 ASN A CA 1
ATOM 548 C C . ASN A 1 72 ? -14.622 -2.622 4.832 1.00 98.19 72 ASN A C 1
ATOM 550 O O . ASN A 1 72 ? -14.766 -2.292 3.656 1.00 98.19 72 ASN A O 1
ATOM 554 N N . MET A 1 73 ? -13.486 -2.355 5.488 1.00 98.12 73 MET A N 1
ATOM 555 C CA . MET A 1 73 ? -12.327 -1.704 4.869 1.00 98.12 73 MET A CA 1
ATOM 556 C C . MET A 1 73 ? -11.406 -2.733 4.194 1.00 98.12 73 MET A C 1
ATOM 558 O O . MET A 1 73 ? -10.402 -3.165 4.759 1.00 98.12 73 MET A O 1
ATOM 562 N N . TYR A 1 74 ? -11.760 -3.142 2.975 1.00 98.12 74 TYR A N 1
ATOM 563 C CA . TYR A 1 74 ? -11.029 -4.176 2.231 1.00 98.12 74 TYR A CA 1
ATOM 564 C C . TYR A 1 74 ? -9.633 -3.731 1.780 1.00 98.12 74 TYR A C 1
ATOM 566 O O . TYR A 1 74 ? -9.371 -2.542 1.605 1.00 98.12 74 TYR A O 1
ATOM 574 N N . LYS A 1 75 ? -8.724 -4.680 1.571 1.00 97.81 75 LYS A N 1
ATOM 575 C CA . LYS A 1 75 ? -7.394 -4.402 1.021 1.00 97.81 75 LYS A CA 1
ATOM 576 C C . LYS A 1 75 ? -7.501 -4.031 -0.469 1.00 97.81 75 LYS A C 1
ATOM 578 O O . LYS A 1 75 ? -8.356 -4.581 -1.158 1.00 97.81 75 LYS A O 1
ATOM 583 N N . LEU A 1 76 ? -6.657 -3.104 -0.923 1.00 96.06 76 LEU A N 1
ATOM 584 C CA . LEU A 1 76 ? -6.390 -2.864 -2.345 1.00 96.06 76 LEU A CA 1
ATOM 585 C C . LEU A 1 76 ? -5.442 -3.924 -2.902 1.00 96.06 76 LEU A C 1
ATOM 587 O O . LEU A 1 76 ? -4.482 -4.280 -2.168 1.00 96.06 76 LEU A O 1
#

Organism: Teladorsagia circumcincta (NCBI:txid45464)

Foldseek 3Di:
DVVVVVVVVVVVVVPPPPPVQPPDDVVVVDGSVVVCVVLVLVQVQLVQQCVQHFNDDDPPPDDGDTHDVDPPSDGD

Radius of gyration: 21.41 Å; chains: 1; bounding box: 34×64×42 Å

Secondary structure (DSSP, 8-state):
-HHHHHHHHHHHHHS----------GGG---HHHHHHHHHHHHHHHHHHHTT-BS----TTSPP-B----SS----

pLDDT: mean 82.37, std 17.07, range [48.59, 98.44]

Sequence (76 aa):
MLTTVTFAVLLALVCSHANADFCCPKTLSQTDSTRKIFLDFHNDVRRKIALGQSLLNFTAKAKKVILGPAQNMYKL